Protein AF-A0A645HCN2-F1 (afdb_monomer)

Foldseek 3Di:
DVVLCVQLVHPDDDDDDDDDDDPPCVVVVVCCVVQVVQDPDWDKDWDWDDDPPDTDIDIDIGRDGPVVVCSSCVSNVNNDDDD

Organism: NCBI:txid1076179

Nearest PDB structures (foldseek):
  3p9a-assembly1_G  TM=3.872E-01  e=9.983E-01  Lederbergvirus P22
  3bzq-assembly1_A  TM=3.304E-01  e=2.219E+00  Mycobacterium tuberculosis H37Rv
  5knd-assembly1_G  TM=2.548E-01  e=4.039E+00  Enterococcus hirae ATCC 9790
  9ayf-assembly1_R  TM=1.906E-01  e=6.879E+00  Homo sapiens

Sequence (83 aa):
MSAISTLSNLDIRLSTPQIAVDMAGAILSYPAAQFGSVSEKLLFIEEDFLSGSESIKSHLLIMPTLESLDKILHELGVTQWQD

InterPro domains:
  IPR028976 CheC-like superfamily [G3DSA:3.40.1550.10] (1-80)
  IPR028976 CheC-like superfamily [SSF103039] (1-78)

Mean predicted aligned error: 4.71 Å

Radius of gyration: 14.99 Å; Cα contacts (8 Å, |Δi|>4): 67; chains: 1; bounding box: 34×32×38 Å

Solvent-accessible surface area (backbone atoms only — not comparable to full-atom values): 5415 Å² total; per-residue (Å²): 106,70,64,58,24,63,64,34,74,43,95,74,83,80,75,87,88,84,87,86,88,72,60,66,68,66,64,49,47,56,58,46,72,72,38,53,89,62,29,93,59,67,51,78,44,80,43,75,48,76,54,94,95,46,74,46,82,45,76,50,78,44,79,46,43,61,72,53,45,50,52,47,38,41,50,64,70,48,86,78,87,77,134

Secondary structure (DSSP, 8-state):
-HHHHHHTT------------S-HHHHHHHHHHHHTTT-S--EEEEEEEEETTEEEEEEEEE---HHHHHHHHHHTT------

pLDDT: mean 89.67, std 6.05, range [64.25, 96.25]

Structure (mmCIF, N/CA/C/O backbone):
data_AF-A0A645HCN2-F1
#
_entry.id   AF-A0A645HCN2-F1
#
loop_
_atom_site.group_PDB
_atom_site.id
_atom_site.type_symbol
_atom_site.label_atom_id
_atom_site.label_alt_id
_atom_site.label_comp_id
_atom_site.label_asym_id
_atom_site.label_entity_id
_atom_site.label_seq_id
_atom_site.pdbx_PDB_ins_code
_atom_site.Cartn_x
_atom_site.Cartn_y
_atom_site.Cartn_z
_atom_site.occupancy
_atom_site.B_iso_or_equiv
_atom_site.auth_seq_id
_atom_site.auth_comp_id
_atom_site.auth_asym_id
_atom_site.auth_atom_id
_atom_site.pdbx_PDB_model_num
ATOM 1 N N . MET A 1 1 ? -3.272 -7.068 -6.311 1.00 78.69 1 MET A N 1
ATOM 2 C CA . MET A 1 1 ? -4.471 -7.214 -5.451 1.00 78.69 1 MET A CA 1
ATOM 3 C C . MET A 1 1 ? -5.153 -8.575 -5.565 1.00 78.69 1 MET A C 1
ATOM 5 O O . MET A 1 1 ? -5.622 -9.067 -4.551 1.00 78.69 1 MET A O 1
ATOM 9 N N . SER A 1 2 ? -5.187 -9.207 -6.746 1.00 82.38 2 SER A N 1
ATOM 10 C CA . SER A 1 2 ? -5.757 -10.556 -6.928 1.00 82.38 2 SER A CA 1
ATOM 11 C C . SER A 1 2 ? -5.155 -11.610 -5.990 1.00 82.38 2 SER A C 1
ATOM 13 O O . SER A 1 2 ? -5.896 -12.402 -5.419 1.00 82.38 2 SER A O 1
ATOM 15 N N . ALA A 1 3 ? -3.833 -11.585 -5.780 1.00 86.75 3 ALA A N 1
ATOM 16 C CA . ALA A 1 3 ? -3.158 -12.491 -4.852 1.00 86.75 3 ALA A CA 1
ATOM 17 C C . ALA A 1 3 ? -3.657 -12.320 -3.408 1.00 86.75 3 ALA A C 1
ATOM 19 O O . ALA A 1 3 ? -4.096 -13.292 -2.810 1.00 86.75 3 ALA A O 1
ATOM 20 N N . ILE A 1 4 ? -3.675 -11.087 -2.882 1.00 87.75 4 ILE A N 1
ATOM 21 C CA . ILE A 1 4 ? -4.180 -10.796 -1.527 1.00 87.75 4 ILE A CA 1
ATOM 22 C C . ILE A 1 4 ? -5.637 -11.243 -1.392 1.00 87.75 4 ILE A C 1
ATOM 24 O O . ILE A 1 4 ? -5.951 -11.967 -0.463 1.00 87.75 4 ILE A O 1
ATOM 28 N N . SER A 1 5 ? -6.493 -10.890 -2.355 1.00 91.31 5 SER A N 1
ATOM 29 C CA . SER A 1 5 ? -7.902 -11.308 -2.386 1.00 91.31 5 SER A CA 1
ATOM 30 C C . SER A 1 5 ? -8.068 -12.830 -2.338 1.00 91.31 5 SER A C 1
ATOM 32 O O . SER A 1 5 ? -8.897 -13.330 -1.584 1.00 91.31 5 SER A O 1
ATOM 34 N N . THR A 1 6 ? -7.249 -13.567 -3.093 1.00 92.38 6 THR A N 1
ATOM 35 C CA . THR A 1 6 ? -7.282 -15.037 -3.117 1.00 92.38 6 THR A CA 1
ATOM 36 C C . THR A 1 6 ? -6.783 -15.632 -1.802 1.00 92.38 6 THR A C 1
A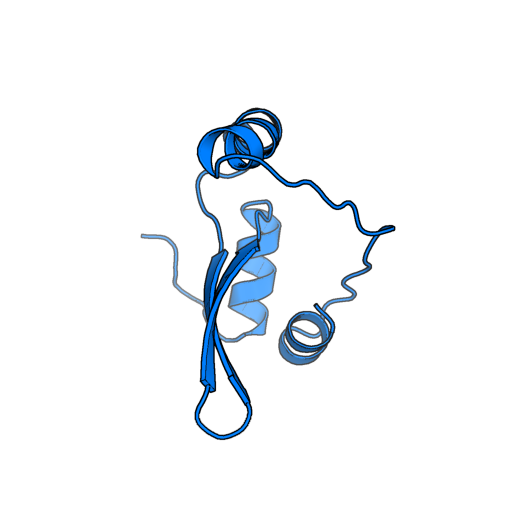TOM 38 O O . THR A 1 6 ? -7.392 -16.562 -1.286 1.00 92.38 6 THR A O 1
ATOM 41 N N . LEU A 1 7 ? -5.689 -15.099 -1.251 1.00 89.12 7 LEU A N 1
ATOM 42 C CA . LEU A 1 7 ? -5.079 -15.601 -0.019 1.00 89.12 7 LEU A CA 1
ATOM 43 C C . LEU A 1 7 ? -5.925 -15.305 1.219 1.00 89.12 7 LEU A C 1
ATOM 45 O O . LEU A 1 7 ? -5.989 -16.138 2.112 1.00 89.12 7 LEU A O 1
ATOM 49 N N . SER A 1 8 ? -6.574 -14.141 1.263 1.00 90.62 8 SER A N 1
ATOM 50 C CA . SER A 1 8 ? -7.432 -13.738 2.376 1.00 90.62 8 SER A CA 1
ATOM 51 C C . SER A 1 8 ? -8.902 -14.115 2.167 1.00 90.62 8 SER A C 1
ATOM 53 O O . SER A 1 8 ? -9.738 -13.730 2.970 1.00 90.62 8 SER A O 1
ATOM 55 N N . ASN A 1 9 ? -9.261 -14.747 1.043 1.00 91.38 9 ASN A N 1
ATOM 56 C CA . ASN A 1 9 ? -10.650 -15.047 0.675 1.00 91.38 9 ASN A CA 1
ATOM 57 C C . ASN A 1 9 ? -11.610 -13.827 0.754 1.00 91.38 9 ASN A C 1
ATOM 59 O O . ASN A 1 9 ? -12.797 -13.962 1.055 1.00 91.38 9 ASN A O 1
ATOM 63 N N . LEU A 1 10 ? -11.101 -12.616 0.486 1.00 91.44 10 LEU A N 1
ATOM 64 C CA . LEU A 1 10 ? -11.878 -11.368 0.504 1.00 91.44 10 LEU A CA 1
ATOM 65 C C . LEU A 1 10 ? -12.184 -10.913 -0.928 1.00 91.44 10 LEU A C 1
ATOM 67 O O . LEU A 1 10 ? -11.300 -10.942 -1.784 1.00 91.44 10 LEU A O 1
ATOM 71 N N . ASP A 1 11 ? -13.397 -10.412 -1.190 1.00 92.19 11 ASP A N 1
ATOM 72 C CA . ASP A 1 11 ? -13.720 -9.726 -2.456 1.00 92.19 11 ASP A CA 1
ATOM 73 C C . ASP A 1 11 ? -13.117 -8.314 -2.445 1.00 92.19 11 ASP A C 1
ATOM 75 O O . ASP A 1 11 ? -13.671 -7.382 -1.858 1.00 92.19 11 ASP A O 1
ATOM 79 N N . ILE A 1 12 ? -11.953 -8.161 -3.081 1.00 91.50 12 ILE A N 1
ATOM 80 C CA . ILE A 1 12 ? -11.248 -6.883 -3.186 1.00 91.50 12 ILE A CA 1
ATOM 81 C C . ILE A 1 12 ? -11.349 -6.368 -4.619 1.00 91.50 12 ILE A C 1
ATOM 83 O O . ILE A 1 12 ? -10.661 -6.843 -5.526 1.00 91.50 12 ILE A O 1
ATOM 87 N N . ARG A 1 13 ? -12.179 -5.341 -4.814 1.00 91.25 13 ARG A N 1
ATOM 88 C CA . ARG A 1 13 ? -12.399 -4.706 -6.119 1.00 91.25 13 ARG A CA 1
ATOM 89 C C . ARG A 1 13 ? -11.522 -3.476 -6.286 1.00 91.25 13 ARG A C 1
ATOM 91 O O . ARG A 1 13 ? -11.420 -2.647 -5.386 1.00 91.25 13 ARG A O 1
ATOM 98 N N . LEU A 1 14 ? -10.914 -3.352 -7.460 1.00 89.38 14 LEU A N 1
ATOM 99 C CA . LEU A 1 14 ? -10.081 -2.210 -7.824 1.00 89.38 14 LEU A CA 1
ATOM 100 C C . LEU A 1 14 ? -10.890 -1.197 -8.635 1.00 89.38 14 LEU A C 1
ATOM 102 O O . LEU A 1 14 ? -11.676 -1.572 -9.505 1.00 89.38 14 LEU A O 1
ATOM 106 N N . SER A 1 15 ? -10.672 0.085 -8.360 1.00 92.88 15 SER A N 1
ATOM 107 C CA . SER A 1 15 ? -11.105 1.178 -9.229 1.00 92.88 15 SER A CA 1
ATOM 108 C C . SER A 1 15 ? -10.146 1.342 -10.416 1.00 92.88 15 SER A C 1
ATOM 110 O O . SER A 1 15 ? -9.130 0.651 -10.529 1.00 92.88 15 SER A O 1
ATOM 112 N N . THR A 1 16 ? -10.463 2.272 -11.318 1.00 96.19 16 THR A N 1
ATOM 113 C CA . THR A 1 16 ? -9.559 2.661 -12.407 1.00 96.19 16 THR A CA 1
ATOM 114 C C . THR A 1 16 ? -8.229 3.176 -11.839 1.00 96.19 16 THR A C 1
ATOM 116 O O . THR A 1 16 ? -8.253 4.047 -10.965 1.00 96.19 16 THR A O 1
ATOM 119 N N . PRO A 1 17 ? -7.073 2.685 -12.324 1.00 93.88 17 PRO A N 1
ATOM 120 C CA . PRO A 1 17 ? -5.776 3.096 -11.805 1.00 93.88 17 PRO A CA 1
ATOM 121 C C . PRO A 1 17 ? -5.484 4.568 -12.113 1.00 93.88 17 PRO A C 1
ATOM 123 O O . PRO A 1 17 ? -5.867 5.095 -13.159 1.00 93.88 17 PRO A O 1
ATOM 126 N N . GLN A 1 18 ? -4.755 5.208 -11.202 1.00 93.06 18 GLN A N 1
ATOM 127 C CA . GLN A 1 18 ? -4.230 6.562 -11.354 1.00 93.06 18 GLN A CA 1
ATOM 128 C C . GLN A 1 18 ? -2.703 6.510 -11.330 1.00 93.06 18 GLN A C 1
ATOM 130 O O . GLN A 1 18 ? -2.119 5.698 -10.616 1.00 93.06 18 GLN A O 1
ATOM 135 N N . ILE A 1 19 ? -2.062 7.365 -12.127 1.00 94.62 19 ILE A N 1
ATOM 136 C CA . ILE A 1 19 ? -0.604 7.421 -12.266 1.00 94.62 19 ILE A CA 1
ATOM 137 C C . ILE A 1 19 ? -0.152 8.848 -11.973 1.00 94.62 19 ILE A C 1
ATOM 139 O O . ILE A 1 19 ? -0.728 9.802 -12.495 1.00 94.62 19 ILE A O 1
ATOM 143 N N . ALA A 1 20 ? 0.894 8.981 -11.163 1.00 94.06 20 ALA A N 1
ATOM 144 C CA . ALA A 1 20 ? 1.561 10.241 -10.869 1.00 94.06 20 ALA A CA 1
ATOM 145 C C . ALA A 1 20 ? 3.080 10.031 -10.892 1.00 94.06 20 ALA A C 1
ATOM 147 O O . ALA A 1 20 ? 3.567 8.974 -10.491 1.00 94.06 20 ALA A O 1
ATOM 148 N N . VAL A 1 21 ? 3.815 11.037 -11.364 1.00 95.69 21 VAL A N 1
ATOM 149 C CA . VAL A 1 21 ? 5.283 11.048 -11.393 1.00 95.69 21 VAL A CA 1
ATOM 150 C C . VAL A 1 21 ? 5.740 12.347 -10.753 1.00 95.69 21 VAL A C 1
ATOM 152 O O . VAL A 1 21 ? 5.527 13.420 -11.309 1.00 95.6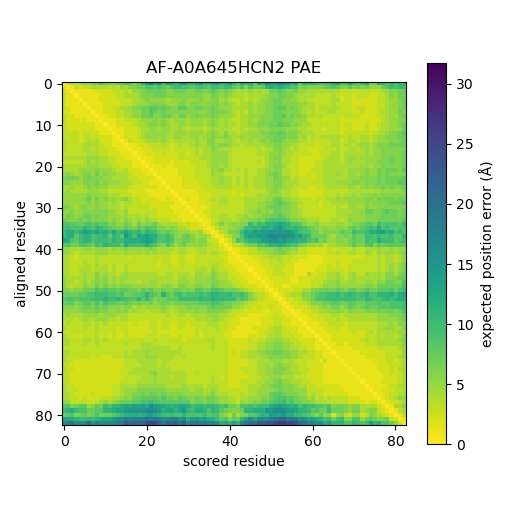9 21 VAL A O 1
ATOM 155 N N . ASP A 1 22 ? 6.333 12.239 -9.573 1.00 95.38 22 ASP A N 1
ATOM 156 C CA . ASP A 1 22 ? 6.843 13.361 -8.792 1.00 95.38 22 ASP A CA 1
ATOM 157 C C . ASP A 1 22 ? 7.875 12.833 -7.779 1.00 95.38 22 ASP A C 1
ATOM 159 O O . ASP A 1 22 ? 8.080 11.622 -7.645 1.00 95.38 22 ASP A O 1
ATOM 163 N N . MET A 1 23 ? 8.518 13.731 -7.038 1.00 96.25 23 MET A N 1
ATOM 164 C CA . MET A 1 23 ? 9.282 13.369 -5.852 1.00 96.25 23 MET A CA 1
ATOM 165 C C . MET A 1 23 ? 8.399 12.592 -4.866 1.00 96.25 23 MET A C 1
ATOM 167 O O . MET A 1 23 ? 7.229 12.921 -4.657 1.00 96.25 23 MET A O 1
ATOM 171 N N . ALA A 1 24 ? 8.979 11.597 -4.191 1.00 92.44 24 ALA A N 1
ATOM 172 C CA . ALA A 1 24 ? 8.235 10.694 -3.310 1.00 92.44 24 ALA A CA 1
ATOM 173 C C . ALA A 1 24 ? 7.407 11.427 -2.237 1.00 92.44 24 ALA A C 1
ATOM 175 O O . ALA A 1 24 ? 6.260 11.065 -1.991 1.00 92.44 24 ALA A O 1
ATOM 176 N N . GLY A 1 25 ? 7.946 12.498 -1.641 1.00 93.81 25 GLY A N 1
ATOM 177 C CA . GLY A 1 25 ? 7.229 13.291 -0.636 1.00 93.81 25 GLY A CA 1
ATOM 178 C C . GLY A 1 25 ? 5.963 13.966 -1.175 1.00 93.81 25 GLY A C 1
ATOM 179 O O . GLY A 1 25 ? 4.962 14.024 -0.466 1.00 93.81 25 GLY A O 1
ATOM 180 N N . ALA A 1 26 ? 5.971 14.416 -2.434 1.00 94.75 26 A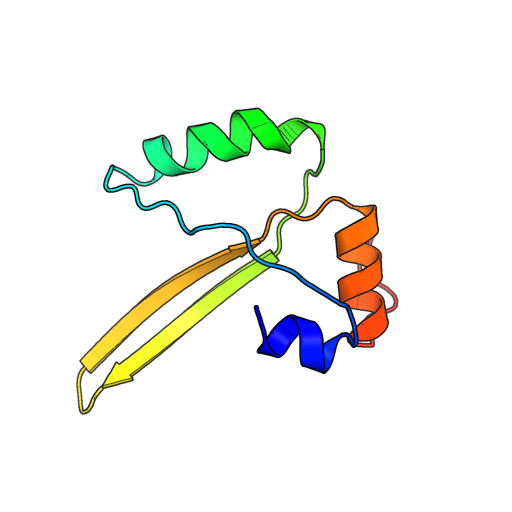LA A N 1
ATOM 181 C CA . ALA A 1 26 ? 4.797 15.008 -3.069 1.00 94.75 26 ALA A CA 1
ATOM 182 C C . ALA A 1 26 ? 3.707 13.951 -3.297 1.00 94.75 26 ALA A C 1
ATOM 184 O O . ALA A 1 26 ? 2.562 14.163 -2.896 1.00 94.75 26 ALA A O 1
ATOM 185 N N . ILE A 1 27 ? 4.076 12.774 -3.820 1.00 94.25 27 ILE A N 1
ATOM 186 C CA . ILE A 1 27 ? 3.145 11.650 -4.021 1.00 94.25 27 ILE A CA 1
ATOM 187 C C . ILE A 1 27 ? 2.553 11.170 -2.692 1.00 94.25 27 ILE A C 1
ATOM 189 O O . ILE A 1 27 ? 1.350 10.946 -2.611 1.00 94.25 27 ILE A O 1
ATOM 193 N N . LEU A 1 28 ? 3.374 11.029 -1.646 1.00 92.12 28 LEU A N 1
ATOM 194 C CA . LEU A 1 28 ? 2.936 10.509 -0.346 1.00 92.12 28 LEU A CA 1
ATOM 195 C C . LEU A 1 28 ? 2.142 11.527 0.479 1.00 92.12 28 LEU A C 1
ATOM 197 O O . LEU A 1 28 ? 1.340 11.126 1.321 1.00 92.12 28 LEU A O 1
ATOM 201 N N . SER A 1 29 ? 2.312 12.829 0.229 1.00 92.25 29 SER A N 1
ATOM 202 C CA . SER A 1 29 ? 1.597 13.875 0.971 1.00 92.25 29 SER A CA 1
ATOM 203 C C . SER A 1 29 ? 0.077 13.806 0.795 1.00 92.25 29 SER A C 1
ATOM 205 O O . SER A 1 29 ? -0.657 14.004 1.762 1.00 92.25 29 SER A O 1
ATOM 207 N N . TYR A 1 30 ? -0.402 13.471 -0.408 1.00 89.56 30 TYR A N 1
ATOM 208 C CA . TYR A 1 30 ? -1.831 13.363 -0.703 1.00 89.56 30 TYR A CA 1
ATOM 209 C C . TYR A 1 30 ? -2.524 12.250 0.102 1.00 89.56 30 TYR A C 1
ATOM 211 O O . TYR A 1 30 ? -3.435 12.562 0.874 1.00 89.56 30 TYR A O 1
ATOM 219 N N . PRO A 1 31 ? -2.109 10.970 0.001 1.00 87.56 31 PRO A N 1
ATOM 220 C CA . PRO A 1 31 ? -2.731 9.920 0.786 1.00 87.56 31 PRO A CA 1
ATOM 221 C C . PRO A 1 31 ? -2.466 10.081 2.286 1.00 87.56 31 PRO A C 1
ATOM 223 O O . PRO A 1 31 ? -3.349 9.762 3.074 1.00 87.56 31 PRO A O 1
ATOM 226 N N . ALA A 1 32 ? -1.321 10.632 2.708 1.00 88.12 32 ALA A N 1
ATOM 227 C CA . ALA A 1 32 ? -1.091 10.933 4.120 1.00 88.12 32 ALA A CA 1
ATOM 228 C C . ALA A 1 32 ? -2.113 11.948 4.662 1.00 88.12 32 ALA A C 1
ATOM 230 O O . ALA A 1 32 ? -2.671 11.743 5.737 1.00 88.12 32 ALA A O 1
ATOM 231 N N . ALA A 1 33 ? -2.421 13.006 3.905 1.00 88.44 33 ALA A N 1
ATOM 232 C CA . ALA A 1 33 ? -3.444 13.977 4.287 1.00 88.44 33 ALA A CA 1
ATOM 233 C C . ALA A 1 33 ? -4.867 13.388 4.256 1.00 88.44 33 ALA A C 1
ATOM 235 O O . ALA A 1 33 ? -5.710 13.772 5.064 1.00 88.44 33 ALA A O 1
ATOM 236 N N . GLN A 1 34 ? -5.142 12.463 3.332 1.00 85.00 34 GLN A N 1
ATOM 237 C CA . GLN A 1 34 ? -6.472 11.883 3.136 1.00 85.00 34 GLN A CA 1
ATOM 238 C C . GLN A 1 34 ? -6.789 10.724 4.094 1.00 85.00 34 GLN A C 1
ATOM 240 O O . GLN A 1 34 ? -7.928 10.595 4.538 1.00 85.00 34 GLN A O 1
ATOM 245 N N . PHE A 1 35 ? -5.801 9.887 4.409 1.00 80.50 35 PHE A N 1
ATOM 246 C CA . PHE A 1 35 ? -5.971 8.649 5.178 1.00 80.50 35 PHE A CA 1
ATOM 247 C C . PHE A 1 35 ? -5.277 8.677 6.543 1.00 80.50 35 PHE A C 1
ATOM 249 O O . PHE A 1 35 ? -5.517 7.782 7.351 1.00 80.50 35 PHE A O 1
ATOM 256 N N . GLY A 1 36 ? -4.476 9.704 6.844 1.00 78.31 36 GLY A N 1
ATOM 257 C CA . GLY A 1 36 ? -3.749 9.813 8.113 1.00 78.31 36 GLY A CA 1
ATOM 258 C C . GLY A 1 36 ? -4.642 9.903 9.354 1.00 78.31 36 GLY A C 1
ATOM 259 O O . GLY A 1 36 ? -4.193 9.571 10.443 1.00 78.31 36 GLY A O 1
ATOM 260 N N . SER A 1 37 ? -5.911 10.301 9.212 1.00 76.88 37 SER A N 1
ATOM 261 C CA . SER A 1 37 ? -6.901 10.265 10.302 1.00 76.88 37 SER A CA 1
ATOM 262 C C . SER A 1 37 ? -7.647 8.931 10.421 1.00 76.88 37 SER A C 1
ATOM 264 O O . SER A 1 37 ? -8.356 8.714 11.400 1.00 76.88 37 SER A O 1
ATOM 266 N N . VAL A 1 38 ? -7.530 8.057 9.417 1.00 78.44 38 VAL A N 1
ATOM 267 C CA . VAL A 1 38 ? -8.307 6.814 9.286 1.00 78.44 38 VAL A CA 1
ATOM 268 C C . VAL A 1 38 ? -7.510 5.601 9.764 1.00 78.44 38 VAL A C 1
ATOM 270 O O . VAL A 1 38 ? -8.081 4.667 10.326 1.00 78.44 38 VAL A O 1
ATOM 273 N N . SER A 1 39 ? -6.196 5.594 9.536 1.00 75.25 39 SER A N 1
ATOM 274 C CA . SER A 1 39 ? -5.301 4.544 10.017 1.00 75.25 39 SER A CA 1
ATOM 275 C C . SER A 1 39 ? -3.891 5.087 10.219 1.00 75.25 39 SER A C 1
ATOM 277 O O . SER A 1 39 ? -3.340 5.744 9.339 1.00 75.25 39 SER A O 1
ATOM 279 N N . GLU A 1 40 ? -3.286 4.748 11.355 1.00 79.62 40 GLU A N 1
ATOM 280 C CA . GLU A 1 40 ? -1.869 5.015 11.640 1.00 79.62 40 GLU A CA 1
ATOM 281 C C . GLU A 1 40 ? -0.954 3.879 11.155 1.00 79.62 40 GLU A C 1
ATOM 283 O O . GLU A 1 40 ? 0.270 4.002 11.172 1.00 79.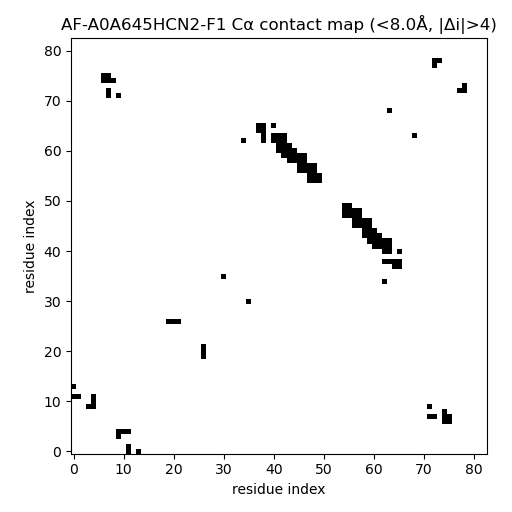62 40 GLU A O 1
ATOM 288 N N . LYS A 1 41 ? -1.541 2.753 10.726 1.00 85.06 41 LYS A N 1
ATOM 289 C CA . LYS A 1 41 ? -0.818 1.565 10.268 1.00 85.06 41 LYS A CA 1
ATOM 290 C C . LYS A 1 41 ? -1.059 1.334 8.779 1.00 85.06 41 LYS A C 1
ATOM 292 O O . LYS A 1 41 ? -2.180 1.459 8.283 1.00 85.06 41 LYS A O 1
ATOM 297 N N . LEU A 1 42 ? 0.003 0.959 8.075 1.00 88.06 42 LEU A N 1
ATOM 298 C CA . LEU A 1 42 ? -0.014 0.622 6.655 1.00 88.06 42 LEU A CA 1
ATOM 299 C C . LEU A 1 42 ? 0.711 -0.704 6.428 1.00 88.06 42 LEU A C 1
ATOM 301 O O . LEU A 1 42 ? 1.614 -1.060 7.185 1.00 88.06 42 LEU A O 1
ATOM 305 N N . LEU A 1 43 ? 0.324 -1.422 5.376 1.00 88.88 43 LEU A N 1
ATOM 306 C CA . LEU A 1 43 ? 1.090 -2.566 4.893 1.00 88.88 43 LEU A CA 1
ATOM 307 C C . LEU A 1 43 ? 2.138 -2.049 3.911 1.00 88.88 43 LEU A C 1
ATOM 309 O O . LEU A 1 43 ? 1.799 -1.417 2.906 1.00 88.88 43 LEU A O 1
ATOM 313 N N . PHE A 1 44 ? 3.401 -2.321 4.222 1.00 91.31 44 PHE A N 1
ATOM 314 C CA . PHE A 1 44 ? 4.544 -1.993 3.384 1.00 91.31 44 PHE A CA 1
ATOM 315 C C . PHE A 1 44 ? 5.167 -3.283 2.874 1.00 91.31 44 PHE A C 1
ATOM 317 O O . PHE A 1 44 ? 5.606 -4.112 3.669 1.00 91.31 44 PHE A O 1
ATOM 324 N N . ILE A 1 45 ? 5.182 -3.450 1.557 1.00 90.94 45 ILE A N 1
ATOM 325 C CA . ILE A 1 45 ? 5.736 -4.634 0.909 1.00 90.94 45 ILE A CA 1
ATOM 326 C C . ILE A 1 45 ? 6.834 -4.164 -0.042 1.00 90.94 45 ILE A C 1
ATOM 328 O O . ILE A 1 45 ? 6.575 -3.376 -0.949 1.00 90.94 45 ILE A O 1
ATOM 332 N N . GLU A 1 46 ? 8.067 -4.598 0.206 1.00 94.75 46 GLU A N 1
ATOM 333 C CA . GLU A 1 46 ? 9.183 -4.419 -0.724 1.00 94.75 46 GLU A CA 1
ATOM 334 C C . GLU A 1 46 ? 9.200 -5.595 -1.697 1.00 94.75 46 GLU A C 1
ATOM 336 O O . GLU A 1 46 ? 9.063 -6.747 -1.289 1.00 94.75 46 GLU A O 1
ATOM 341 N N . GLU A 1 47 ? 9.355 -5.285 -2.976 1.00 92.75 47 GLU A N 1
ATOM 342 C CA . GLU A 1 47 ? 9.327 -6.248 -4.068 1.00 92.75 47 GLU A CA 1
ATOM 343 C C . GLU A 1 47 ? 10.581 -6.073 -4.924 1.00 92.75 47 GLU A C 1
ATOM 345 O O . GLU A 1 47 ? 10.951 -4.950 -5.273 1.00 92.75 47 GLU A O 1
ATOM 350 N N . ASP A 1 48 ? 11.198 -7.184 -5.316 1.00 95.56 48 ASP A N 1
ATOM 351 C CA . ASP A 1 48 ? 12.323 -7.204 -6.248 1.00 95.56 48 ASP A CA 1
ATOM 352 C C . ASP A 1 48 ? 11.882 -7.847 -7.568 1.00 95.56 48 ASP A C 1
ATOM 354 O O . ASP A 1 48 ? 11.684 -9.060 -7.669 1.00 95.56 48 ASP A O 1
ATOM 358 N N . PHE A 1 49 ? 11.737 -7.029 -8.611 1.00 94.56 49 PHE A N 1
ATOM 359 C CA . PHE A 1 49 ? 11.417 -7.505 -9.954 1.00 94.56 49 PHE A CA 1
ATOM 360 C C . PHE A 1 49 ? 12.690 -7.949 -10.670 1.00 94.56 49 PHE A C 1
ATOM 362 O O . PHE A 1 49 ? 13.566 -7.132 -10.951 1.00 94.56 49 PHE A O 1
ATOM 369 N N . LEU A 1 50 ? 12.779 -9.240 -10.992 1.00 96.19 50 LEU A N 1
ATOM 370 C CA . LEU A 1 50 ? 13.937 -9.842 -11.652 1.00 96.19 50 LEU A CA 1
ATOM 371 C C . LEU A 1 50 ? 13.688 -10.006 -13.157 1.00 96.19 50 LEU A C 1
ATOM 373 O O . LEU A 1 50 ? 12.688 -10.597 -13.564 1.00 96.19 50 LEU A O 1
ATOM 377 N N . SER A 1 51 ? 14.620 -9.530 -13.984 1.00 94.69 51 SER A N 1
ATOM 378 C CA . SER A 1 51 ? 14.595 -9.702 -15.440 1.00 94.69 51 SER A CA 1
ATOM 379 C C . SER A 1 51 ? 16.000 -9.986 -15.967 1.00 94.69 51 SER A C 1
ATOM 381 O O . SER A 1 51 ? 16.825 -9.087 -16.125 1.00 94.69 51 SER A O 1
ATOM 383 N N . GLY A 1 52 ? 16.295 -11.259 -16.241 1.00 93.88 52 GLY A N 1
ATOM 384 C CA . GLY A 1 52 ? 17.637 -11.682 -16.644 1.00 93.88 52 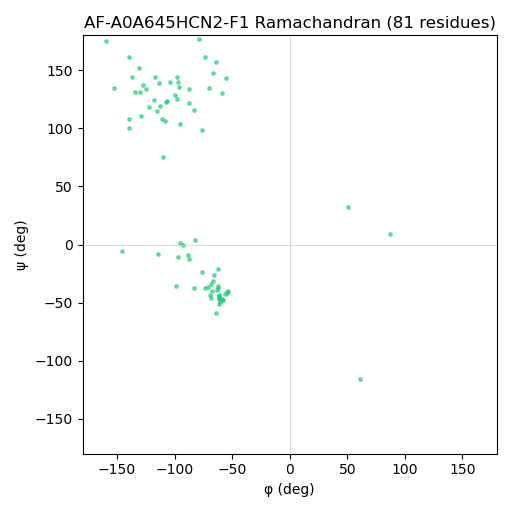GLY A CA 1
ATOM 385 C C . GLY A 1 52 ? 18.666 -11.383 -15.550 1.00 93.88 52 GLY A C 1
ATOM 386 O O . GLY A 1 52 ? 18.592 -11.956 -14.466 1.00 93.88 52 GLY A O 1
ATOM 387 N N . SER A 1 53 ? 19.621 -10.498 -15.842 1.00 94.31 53 SER A N 1
ATOM 388 C CA . SER A 1 53 ? 20.624 -10.009 -14.883 1.00 94.31 53 SER A CA 1
ATOM 389 C C . SER A 1 53 ? 20.248 -8.682 -14.212 1.00 94.31 53 SER A C 1
ATOM 391 O O . SER A 1 53 ? 21.048 -8.149 -13.448 1.00 94.31 53 SER A O 1
ATOM 393 N N . GLU A 1 54 ? 19.080 -8.119 -14.525 1.00 95.44 54 GLU A N 1
ATOM 394 C CA . GLU A 1 54 ? 18.600 -6.862 -13.954 1.00 95.44 54 GLU A CA 1
ATOM 395 C C . GLU A 1 54 ? 17.624 -7.119 -12.802 1.00 95.44 54 GLU A C 1
ATOM 397 O O . GLU A 1 54 ? 16.821 -8.057 -12.836 1.00 95.44 54 GLU A O 1
ATOM 402 N N . SER A 1 55 ? 17.680 -6.256 -11.787 1.00 95.50 55 SER A N 1
ATOM 403 C CA . SER A 1 55 ? 16.745 -6.239 -10.663 1.00 95.50 55 SER A CA 1
ATOM 404 C C . SER A 1 55 ? 16.212 -4.828 -10.451 1.00 95.50 55 SER A C 1
ATOM 406 O O . SER A 1 55 ? 16.998 -3.881 -10.363 1.00 95.50 55 SER A O 1
ATOM 408 N N . ILE A 1 56 ? 14.896 -4.688 -10.318 1.00 96.19 56 ILE A N 1
ATOM 409 C CA . ILE A 1 56 ? 14.237 -3.423 -9.995 1.00 96.19 56 ILE A CA 1
ATOM 410 C C . ILE A 1 56 ? 13.570 -3.562 -8.630 1.00 96.19 56 ILE A C 1
ATOM 412 O O . ILE A 1 56 ? 12.603 -4.309 -8.484 1.00 96.19 56 ILE A O 1
ATOM 416 N N . LYS A 1 57 ? 14.063 -2.789 -7.659 1.00 95.62 57 LYS A N 1
ATOM 417 C CA . LYS A 1 57 ? 13.413 -2.610 -6.358 1.00 95.62 57 LYS A CA 1
ATOM 418 C C . LYS A 1 57 ? 12.144 -1.788 -6.514 1.00 95.62 57 LYS A C 1
ATOM 420 O O . LYS A 1 57 ? 12.141 -0.744 -7.169 1.00 95.62 57 LYS A O 1
ATOM 425 N N . SER A 1 58 ? 11.079 -2.244 -5.882 1.00 93.81 58 SER A N 1
ATOM 426 C CA . SER A 1 58 ? 9.783 -1.591 -5.856 1.00 93.81 58 SER A CA 1
ATOM 427 C C . SER A 1 58 ? 9.170 -1.686 -4.467 1.00 93.81 58 SER A C 1
ATOM 429 O O . SER A 1 58 ? 9.555 -2.516 -3.647 1.00 93.81 58 SER A O 1
ATOM 431 N N . HIS A 1 59 ? 8.196 -0.823 -4.209 1.00 93.12 59 HIS A N 1
ATOM 432 C CA . HIS A 1 59 ? 7.473 -0.794 -2.952 1.00 93.12 59 HIS A CA 1
ATOM 433 C C . HIS A 1 59 ? 5.977 -0.685 -3.224 1.00 93.12 59 HIS A C 1
ATOM 435 O O . HIS A 1 59 ? 5.531 0.183 -3.979 1.00 93.12 59 HIS A O 1
ATOM 441 N N . LEU A 1 60 ? 5.200 -1.538 -2.565 1.00 91.81 60 LEU A N 1
ATOM 442 C CA . LEU A 1 60 ? 3.751 -1.476 -2.520 1.00 91.81 60 LEU A CA 1
ATOM 443 C C . LEU A 1 60 ? 3.314 -0.978 -1.140 1.00 91.81 60 LEU A C 1
ATOM 445 O O . LEU A 1 60 ? 3.638 -1.568 -0.109 1.00 91.81 60 LEU A O 1
ATOM 449 N N . LEU A 1 61 ? 2.552 0.113 -1.141 1.00 91.12 61 LEU A N 1
ATOM 450 C CA . LEU A 1 61 ? 1.927 0.694 0.043 1.00 91.12 61 LEU A CA 1
ATOM 451 C C . LEU A 1 61 ? 0.425 0.421 -0.012 1.00 91.12 61 LEU A C 1
ATOM 453 O O . LE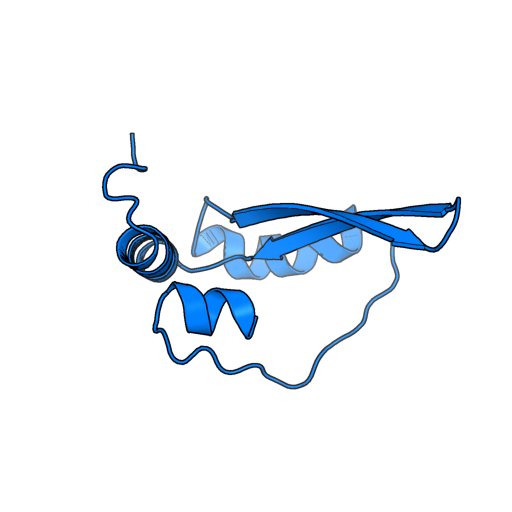U A 1 61 ? -0.242 0.824 -0.966 1.00 91.12 61 LEU A O 1
ATOM 457 N N . ILE A 1 62 ? -0.116 -0.232 1.014 1.00 90.00 62 ILE A N 1
ATOM 458 C CA . ILE A 1 62 ? -1.562 -0.421 1.175 1.00 90.00 62 ILE A CA 1
ATOM 459 C C . ILE A 1 62 ? -1.974 0.273 2.469 1.00 90.00 62 ILE A C 1
ATOM 461 O O . ILE A 1 62 ? -1.444 -0.028 3.538 1.00 90.00 62 ILE A O 1
ATOM 465 N N . MET A 1 63 ? -2.931 1.194 2.367 1.00 89.00 63 MET A N 1
ATOM 466 C CA . MET A 1 63 ? -3.474 1.970 3.488 1.00 89.00 63 MET A CA 1
ATOM 467 C C . MET A 1 63 ? -4.916 1.526 3.775 1.00 89.00 63 MET A C 1
ATOM 469 O O . MET A 1 63 ? -5.863 2.191 3.352 1.00 89.00 63 MET A O 1
ATOM 473 N N . PRO A 1 64 ? -5.111 0.358 4.411 1.00 88.12 64 PRO A N 1
ATOM 474 C CA . PRO A 1 64 ? -6.428 -0.082 4.848 1.00 88.12 64 PRO A CA 1
ATOM 475 C C . PRO A 1 64 ? -6.889 0.714 6.078 1.00 88.12 64 PRO A C 1
ATOM 477 O O . PRO A 1 64 ? -6.080 1.280 6.812 1.00 88.12 64 PRO A O 1
ATOM 480 N N . THR A 1 65 ? -8.193 0.696 6.356 1.00 89.69 65 THR A N 1
ATOM 481 C CA . THR A 1 65 ? -8.687 1.035 7.699 1.00 89.69 65 THR A CA 1
ATOM 482 C C . THR A 1 65 ? -8.174 0.004 8.711 1.00 89.69 65 THR A C 1
ATOM 484 O O . THR A 1 65 ? -7.900 -1.135 8.327 1.00 89.69 65 THR A O 1
ATOM 487 N N . LEU A 1 66 ? -8.097 0.350 10.002 1.00 88.44 66 LEU A N 1
ATOM 488 C CA . LEU A 1 66 ? -7.702 -0.611 11.047 1.00 88.44 66 LEU A CA 1
ATOM 489 C C . LEU A 1 66 ? -8.568 -1.884 11.030 1.00 88.44 66 LEU A C 1
ATOM 491 O O . LEU A 1 66 ? -8.044 -2.988 11.118 1.00 88.44 66 LEU A O 1
ATOM 495 N N . GLU A 1 67 ? -9.878 -1.735 10.822 1.00 90.44 67 GLU A N 1
ATOM 496 C CA . GLU A 1 67 ? -10.824 -2.852 10.695 1.00 90.44 67 GLU A CA 1
ATOM 497 C C . GLU A 1 67 ? -10.537 -3.738 9.473 1.00 90.44 67 GLU A C 1
ATOM 499 O O . GLU A 1 67 ? -10.680 -4.957 9.528 1.00 90.44 67 GLU A O 1
ATOM 504 N N . SER A 1 68 ? -10.150 -3.132 8.346 1.00 90.81 68 SER A N 1
ATOM 505 C CA . SER A 1 68 ? -9.811 -3.878 7.131 1.00 90.81 68 SER A CA 1
ATOM 506 C C . SER A 1 68 ? -8.463 -4.578 7.276 1.00 90.81 68 SER A C 1
ATOM 508 O O . SER A 1 68 ? -8.312 -5.700 6.805 1.00 90.81 68 SER A O 1
ATOM 510 N N . LEU A 1 69 ? -7.499 -3.936 7.942 1.00 90.50 69 LEU A N 1
ATOM 511 C CA . LEU A 1 69 ? -6.199 -4.525 8.250 1.00 90.50 69 LEU A CA 1
ATOM 512 C C . LEU A 1 69 ? -6.355 -5.762 9.132 1.00 90.50 69 LEU A C 1
ATOM 514 O O . LEU A 1 69 ? -5.781 -6.800 8.816 1.00 90.50 69 LEU A O 1
ATOM 518 N N . ASP A 1 70 ? -7.179 -5.662 10.177 1.00 91.38 70 ASP A N 1
ATOM 519 C CA . ASP A 1 70 ? -7.473 -6.779 11.070 1.00 91.38 70 ASP A CA 1
ATOM 520 C C . 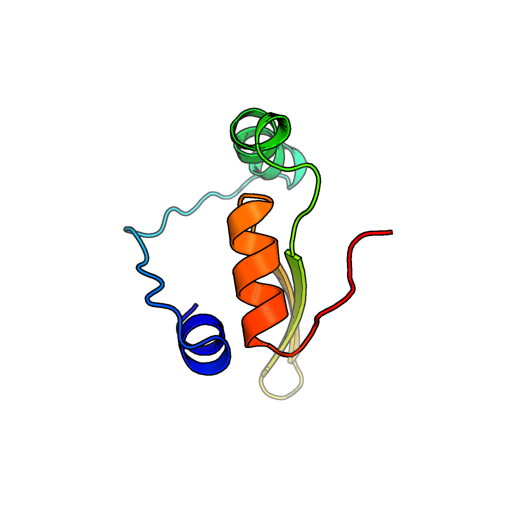ASP A 1 70 ? -8.083 -7.963 10.311 1.00 91.38 70 ASP A C 1
ATOM 522 O O . ASP A 1 70 ? -7.581 -9.079 10.405 1.00 91.38 70 ASP A O 1
ATOM 526 N N . LYS A 1 71 ? -9.081 -7.709 9.452 1.00 92.00 71 LYS A N 1
ATOM 527 C CA . LYS A 1 71 ? -9.680 -8.745 8.593 1.00 92.00 71 LYS A CA 1
ATOM 528 C C . LYS A 1 71 ? -8.663 -9.393 7.658 1.00 92.00 71 LYS A C 1
ATOM 530 O O . LYS A 1 71 ? -8.628 -10.612 7.558 1.00 92.00 71 LYS A O 1
ATOM 535 N N . ILE A 1 72 ? -7.840 -8.594 6.974 1.00 92.06 72 ILE A N 1
ATOM 536 C CA . ILE A 1 72 ? -6.825 -9.116 6.048 1.00 92.06 72 ILE A CA 1
ATOM 537 C C . ILE A 1 72 ? -5.842 -10.018 6.801 1.00 92.06 72 ILE A C 1
ATOM 539 O O . ILE A 1 72 ? -5.580 -11.130 6.356 1.00 92.06 72 ILE A O 1
ATOM 543 N N . LEU A 1 73 ? -5.304 -9.559 7.933 1.00 91.75 73 LEU A N 1
ATOM 544 C CA . LEU A 1 73 ? -4.318 -10.314 8.708 1.00 91.75 73 LEU A CA 1
ATOM 545 C C . LEU A 1 73 ? -4.919 -11.575 9.336 1.00 91.75 73 LEU A C 1
ATOM 547 O O . LEU A 1 73 ? -4.285 -12.630 9.289 1.00 91.75 73 LEU A O 1
ATOM 551 N N . HIS A 1 74 ? -6.149 -11.493 9.843 1.00 92.62 74 HIS A N 1
ATOM 552 C CA . HIS A 1 74 ? -6.858 -12.633 10.412 1.00 92.62 74 HIS A CA 1
ATOM 553 C C . HIS A 1 74 ? -7.081 -13.748 9.384 1.00 92.62 74 HIS A C 1
ATOM 555 O O . HIS A 1 74 ? -6.760 -14.903 9.659 1.00 92.62 74 HIS A O 1
ATOM 561 N N . GLU A 1 75 ? -7.553 -13.408 8.180 1.00 92.69 75 GLU A N 1
ATOM 562 C CA . GLU A 1 75 ? -7.747 -14.374 7.085 1.00 92.69 75 GLU A CA 1
ATOM 563 C C . GLU A 1 75 ? -6.420 -14.971 6.584 1.00 92.69 75 GLU A C 1
ATOM 565 O O . GLU A 1 75 ? -6.378 -16.102 6.106 1.00 92.69 75 GLU A O 1
ATOM 570 N N . LEU A 1 76 ? -5.308 -14.249 6.749 1.00 91.06 76 LEU A N 1
ATOM 571 C CA . LEU A 1 76 ? -3.956 -14.751 6.478 1.00 91.06 76 LEU A CA 1
ATOM 572 C C . LEU A 1 76 ? -3.362 -15.573 7.641 1.00 91.06 76 LEU A C 1
ATOM 574 O O . LEU A 1 76 ? -2.209 -16.000 7.565 1.00 91.06 76 LEU A O 1
ATOM 578 N N . GLY A 1 77 ? -4.127 -15.814 8.710 1.00 90.69 77 GLY A N 1
ATOM 579 C CA . GLY A 1 77 ? -3.727 -16.633 9.858 1.00 90.69 77 GLY A CA 1
ATOM 580 C C . GLY A 1 77 ? -2.968 -15.885 10.959 1.00 90.69 77 GLY A C 1
ATOM 581 O O . GLY A 1 77 ? -2.467 -16.518 11.889 1.00 90.69 77 GLY A O 1
ATOM 582 N N . VAL A 1 78 ? -2.886 -14.554 10.893 1.00 91.69 78 VAL A N 1
ATOM 583 C CA . VAL A 1 78 ? -2.247 -13.717 11.917 1.00 91.69 78 VAL A CA 1
ATOM 584 C C . VAL A 1 78 ? -3.310 -13.206 12.888 1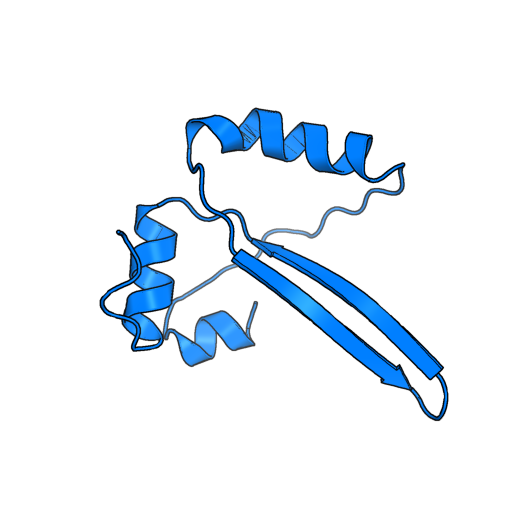.00 91.69 78 VAL A C 1
ATOM 586 O O . VAL A 1 78 ? -4.070 -12.291 12.586 1.00 91.69 78 VAL A O 1
ATOM 589 N N . THR A 1 79 ? -3.365 -13.798 14.080 1.00 82.81 79 THR A N 1
ATOM 590 C CA . THR A 1 79 ? -4.395 -13.500 15.094 1.00 82.81 79 THR A CA 1
ATOM 591 C C . THR A 1 79 ? -3.951 -12.505 16.166 1.00 82.81 79 THR A C 1
ATOM 593 O O . THR A 1 79 ? -4.782 -12.037 16.939 1.00 82.81 79 THR A O 1
ATOM 596 N N . GLN A 1 80 ? -2.659 -12.174 16.226 1.00 81.50 80 GLN A N 1
ATOM 597 C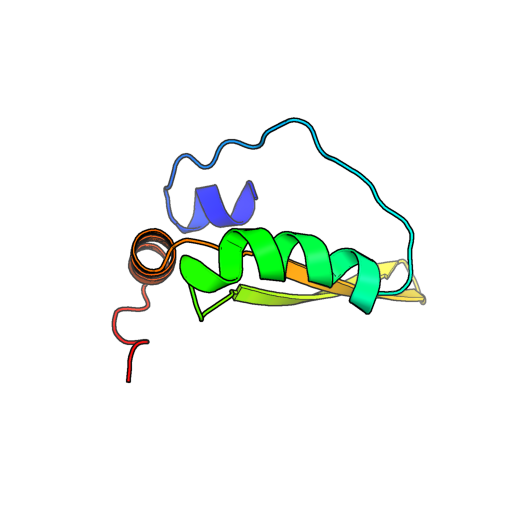 CA . GLN A 1 80 ? -2.080 -11.237 17.190 1.00 81.50 80 GLN A CA 1
ATOM 598 C C . GLN A 1 80 ? -1.034 -10.370 16.484 1.00 81.50 80 GLN A C 1
ATOM 600 O O . GLN A 1 80 ? 0.029 -10.853 16.103 1.00 81.50 80 GLN A O 1
ATOM 605 N N . TRP A 1 81 ? -1.370 -9.100 16.266 1.00 82.19 81 TRP A N 1
ATOM 606 C CA . TRP A 1 81 ? -0.520 -8.122 15.566 1.00 82.19 81 TRP A CA 1
ATOM 607 C C . TRP A 1 81 ? -0.656 -6.692 16.123 1.00 82.19 81 TRP A C 1
ATOM 609 O O . TRP A 1 81 ? 0.038 -5.769 15.690 1.00 82.19 81 TRP A O 1
ATOM 619 N N . GLN A 1 82 ? -1.582 -6.501 17.062 1.00 70.12 82 GLN A N 1
ATOM 620 C CA . GLN A 1 82 ? -1.726 -5.287 17.850 1.00 70.12 82 GLN A CA 1
ATOM 621 C C . GLN A 1 82 ? -1.028 -5.541 19.187 1.00 70.12 82 GLN A C 1
ATOM 623 O O . GLN A 1 82 ? -1.306 -6.562 19.819 1.00 70.12 82 GLN A O 1
ATOM 628 N N . ASP A 1 83 ? -0.093 -4.658 19.541 1.00 64.25 83 ASP A N 1
ATOM 629 C CA . ASP A 1 83 ? 0.565 -4.638 20.852 1.00 64.25 83 ASP A CA 1
ATOM 630 C C . ASP A 1 83 ? -0.425 -4.261 21.966 1.00 64.25 83 ASP A C 1
ATOM 632 O O . ASP A 1 83 ? -1.303 -3.401 21.703 1.00 64.25 83 ASP A O 1
#